Protein AF-A0A3A5M1K4-F1 (afdb_monomer)

Structure (mmCIF, N/CA/C/O backbone):
data_AF-A0A3A5M1K4-F1
#
_entry.id   AF-A0A3A5M1K4-F1
#
loop_
_atom_site.group_PDB
_atom_site.id
_atom_site.type_symbol
_atom_site.label_atom_id
_atom_site.label_alt_id
_atom_site.label_comp_id
_atom_site.label_asym_id
_atom_site.label_entity_id
_atom_site.label_seq_id
_atom_site.pdbx_PDB_ins_code
_atom_site.Cartn_x
_atom_site.Cartn_y
_atom_site.Cartn_z
_atom_site.occupancy
_atom_site.B_iso_or_equiv
_atom_site.auth_seq_id
_atom_site.auth_comp_id
_atom_site.auth_asym_id
_atom_site.auth_atom_id
_atom_site.pdbx_PDB_model_num
ATOM 1 N N . MET A 1 1 ? 0.370 -12.397 -12.668 1.00 77.69 1 MET A N 1
ATOM 2 C CA . MET A 1 1 ? 0.936 -12.828 -11.370 1.00 77.69 1 MET A CA 1
ATOM 3 C C . MET A 1 1 ? -0.162 -13.569 -10.627 1.00 77.69 1 MET A C 1
ATOM 5 O O . MET A 1 1 ? -1.28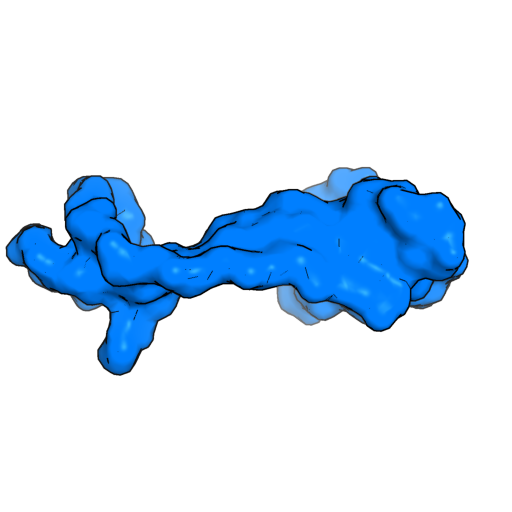9 -13.097 -10.688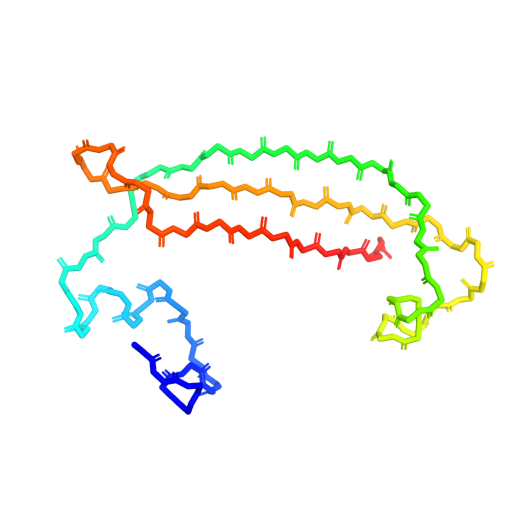 1.00 77.69 1 MET A O 1
ATOM 9 N N . THR A 1 2 ? 0.128 -14.724 -10.026 1.00 86.25 2 THR A N 1
ATOM 10 C CA . THR A 1 2 ? -0.860 -15.502 -9.254 1.00 86.25 2 THR A CA 1
ATOM 11 C C . THR A 1 2 ? -0.782 -15.151 -7.768 1.00 86.25 2 THR A C 1
ATOM 13 O O . THR A 1 2 ? 0.194 -14.532 -7.337 1.00 86.25 2 THR A O 1
ATOM 16 N N . VAL A 1 3 ? -1.797 -15.533 -6.990 1.00 86.50 3 VAL A N 1
ATOM 17 C CA . VAL A 1 3 ? -1.843 -15.284 -5.539 1.00 86.50 3 VAL A CA 1
ATOM 18 C C . VAL A 1 3 ? -0.724 -16.043 -4.820 1.00 86.50 3 VAL A C 1
ATOM 20 O O . VAL A 1 3 ? -0.026 -15.483 -3.980 1.00 86.50 3 VAL A O 1
ATOM 23 N N . GLU A 1 4 ? -0.476 -17.288 -5.216 1.00 90.44 4 GLU A N 1
ATOM 24 C CA . GLU A 1 4 ? 0.526 -18.175 -4.615 1.00 90.44 4 GLU A CA 1
ATOM 25 C C . GLU A 1 4 ? 1.941 -17.616 -4.774 1.00 90.44 4 GLU A C 1
ATOM 27 O O . GLU A 1 4 ? 2.777 -17.768 -3.889 1.00 90.44 4 GLU A O 1
ATOM 32 N N . ALA A 1 5 ? 2.210 -16.910 -5.877 1.00 87.69 5 ALA A N 1
ATOM 33 C CA . ALA A 1 5 ? 3.509 -16.292 -6.123 1.00 87.69 5 ALA A CA 1
ATOM 34 C C . ALA A 1 5 ? 3.844 -15.153 -5.140 1.00 87.69 5 ALA A C 1
ATOM 36 O O . ALA A 1 5 ? 5.004 -14.743 -5.087 1.00 87.69 5 ALA A O 1
ATOM 37 N N . LEU A 1 6 ? 2.847 -14.642 -4.409 1.00 91.31 6 LEU A N 1
ATOM 38 C CA . LEU A 1 6 ? 2.990 -13.604 -3.388 1.00 91.31 6 LEU A CA 1
ATOM 39 C C . LEU A 1 6 ? 2.867 -14.132 -1.955 1.00 91.31 6 LEU A C 1
ATOM 41 O O . LEU A 1 6 ? 3.109 -13.385 -1.008 1.00 91.31 6 LEU A O 1
ATOM 45 N N . HIS A 1 7 ? 2.509 -15.402 -1.777 1.00 93.81 7 HIS A N 1
ATOM 46 C CA . HIS A 1 7 ? 2.385 -15.983 -0.451 1.00 93.81 7 HIS A CA 1
ATOM 47 C C . HIS A 1 7 ? 3.761 -16.044 0.230 1.00 93.81 7 HIS A C 1
ATOM 49 O O . HIS A 1 7 ? 4.702 -16.621 -0.314 1.00 93.81 7 HIS A O 1
ATOM 55 N N . ASN A 1 8 ? 3.882 -15.431 1.413 1.00 93.00 8 ASN A N 1
ATOM 56 C CA . ASN A 1 8 ? 5.147 -15.277 2.144 1.00 93.00 8 ASN A CA 1
ATOM 57 C C . ASN A 1 8 ? 6.285 -14.654 1.311 1.00 93.00 8 ASN A C 1
ATOM 59 O O . ASN A 1 8 ? 7.454 -14.994 1.490 1.00 93.00 8 ASN A O 1
ATOM 63 N N . ALA A 1 9 ? 5.953 -13.736 0.399 1.00 93.50 9 ALA A N 1
ATOM 64 C CA . ALA A 1 9 ? 6.927 -13.087 -0.469 1.00 93.50 9 ALA A CA 1
ATOM 65 C C . ALA A 1 9 ? 6.761 -11.563 -0.495 1.00 93.50 9 ALA A C 1
ATOM 67 O O . ALA A 1 9 ? 5.664 -11.019 -0.384 1.00 93.50 9 ALA A O 1
ATOM 68 N N . SER A 1 10 ? 7.873 -10.856 -0.710 1.00 93.56 10 SER A N 1
ATOM 69 C CA . SER A 1 10 ? 7.843 -9.423 -1.001 1.00 93.56 10 SER A CA 1
ATOM 70 C C . SER A 1 10 ? 7.440 -9.195 -2.455 1.00 93.56 10 SER A C 1
ATOM 72 O O . SER A 1 10 ? 8.144 -9.632 -3.369 1.00 93.56 10 SER A O 1
ATOM 74 N N . LEU A 1 11 ? 6.366 -8.433 -2.682 1.00 93.19 11 LEU A N 1
ATOM 75 C CA . LEU A 1 11 ? 5.966 -8.011 -4.028 1.00 93.19 11 LEU A CA 1
ATOM 76 C C . LEU A 1 11 ? 7.122 -7.327 -4.776 1.00 93.19 11 LEU A C 1
ATOM 78 O O . LEU A 1 11 ? 7.376 -7.631 -5.938 1.00 93.19 11 LEU A O 1
ATOM 82 N N . HIS A 1 12 ? 7.865 -6.441 -4.107 1.00 93.69 12 HIS A N 1
ATOM 83 C CA . HIS A 1 12 ? 8.982 -5.718 -4.720 1.00 93.69 12 HIS A CA 1
ATOM 84 C C . HIS A 1 12 ? 10.107 -6.665 -5.157 1.00 93.69 12 HIS A C 1
ATOM 86 O O . HIS A 1 12 ? 10.692 -6.479 -6.225 1.00 93.69 12 HIS A O 1
ATOM 92 N N . ALA A 1 13 ? 10.403 -7.690 -4.351 1.00 94.19 13 ALA A N 1
ATOM 93 C CA . ALA A 1 13 ? 11.378 -8.710 -4.720 1.00 94.19 13 ALA A CA 1
ATOM 94 C C . ALA A 1 13 ? 10.897 -9.518 -5.931 1.00 94.19 13 ALA A C 1
ATOM 96 O O . ALA A 1 13 ? 11.638 -9.660 -6.900 1.00 94.19 13 ALA A O 1
ATOM 97 N N . VAL A 1 14 ? 9.630 -9.947 -5.933 1.00 94.56 14 VAL A N 1
ATOM 98 C CA . VAL A 1 14 ? 9.017 -10.683 -7.049 1.00 94.56 14 VAL A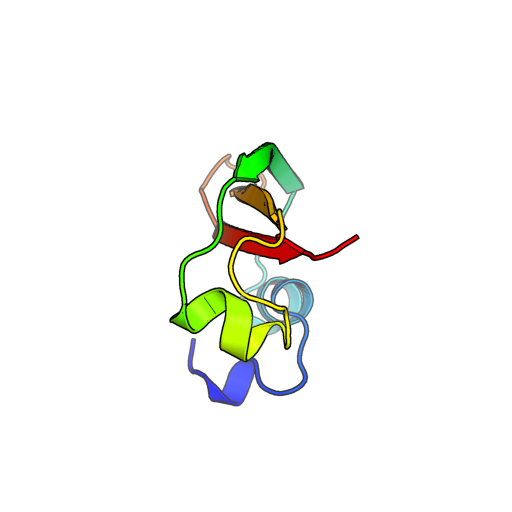 CA 1
ATOM 99 C C . VAL A 1 14 ? 9.071 -9.883 -8.355 1.00 94.56 14 VAL A C 1
ATOM 101 O O . VAL A 1 14 ? 9.463 -10.432 -9.387 1.00 94.56 14 VAL A O 1
ATOM 104 N N . LEU A 1 15 ? 8.736 -8.588 -8.321 1.00 94.00 15 LEU A N 1
ATOM 105 C CA . LEU A 1 15 ? 8.827 -7.697 -9.485 1.00 94.00 15 LEU A CA 1
ATOM 106 C C . LEU A 1 15 ? 10.258 -7.616 -10.034 1.00 94.00 15 LEU A C 1
ATOM 108 O O . LEU A 1 15 ? 10.470 -7.777 -11.239 1.00 94.00 15 LEU A O 1
ATOM 112 N N . ARG A 1 16 ? 11.248 -7.448 -9.156 1.00 94.50 16 ARG A N 1
ATOM 113 C CA . ARG A 1 16 ? 12.659 -7.355 -9.547 1.00 94.50 16 ARG A CA 1
ATOM 114 C C . ARG A 1 16 ? 13.201 -8.673 -10.099 1.00 94.50 16 ARG A C 1
ATOM 116 O O . ARG A 1 16 ? 13.888 -8.689 -11.119 1.00 94.50 16 ARG A O 1
ATOM 123 N N . GLU A 1 17 ? 12.925 -9.781 -9.427 1.00 95.06 17 GLU A N 1
ATOM 124 C CA . GLU A 1 17 ? 13.564 -11.070 -9.706 1.00 95.06 17 GLU A CA 1
ATOM 125 C C . GLU A 1 17 ? 12.910 -11.801 -10.872 1.00 95.06 17 GLU A C 1
ATOM 127 O O . GLU A 1 17 ? 13.618 -12.296 -11.749 1.00 95.06 17 GLU A O 1
ATOM 132 N N . LYS A 1 18 ? 11.573 -11.831 -10.917 1.00 93.56 18 LYS A N 1
ATOM 133 C CA . LYS A 1 18 ? 10.827 -12.582 -11.937 1.00 93.56 18 LYS A CA 1
ATOM 134 C C . LYS A 1 18 ? 10.481 -11.739 -13.157 1.00 93.56 18 LYS A C 1
ATOM 136 O O . LYS A 1 18 ? 10.476 -12.261 -14.265 1.00 93.56 18 LYS A O 1
ATOM 141 N N . PHE A 1 19 ? 10.205 -10.450 -12.964 1.00 92.31 19 PHE A N 1
ATOM 142 C CA . PHE A 1 19 ? 9.742 -9.572 -14.043 1.00 92.31 19 PHE A CA 1
ATOM 143 C C . PHE A 1 19 ? 10.797 -8.567 -14.509 1.00 92.31 19 PHE A C 1
ATOM 145 O O . PHE A 1 19 ? 10.565 -7.881 -15.499 1.00 92.31 19 PHE A O 1
ATOM 152 N 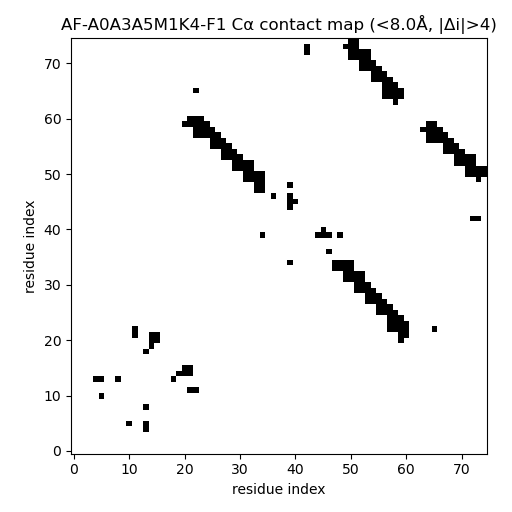N . ARG A 1 20 ? 11.958 -8.494 -13.837 1.00 95.12 20 ARG A N 1
ATOM 153 C CA . ARG A 1 20 ? 13.034 -7.528 -14.134 1.00 95.12 20 ARG A CA 1
ATOM 154 C C . ARG A 1 20 ? 12.541 -6.075 -14.137 1.00 95.12 20 ARG A C 1
ATOM 156 O O . ARG A 1 20 ? 13.069 -5.232 -14.854 1.00 95.12 20 ARG A O 1
ATOM 163 N N . VAL A 1 21 ? 11.534 -5.792 -13.311 1.00 94.56 21 VAL A N 1
ATOM 164 C CA . VAL A 1 21 ? 10.946 -4.463 -13.128 1.00 94.56 21 VAL A CA 1
ATOM 165 C C . VAL A 1 21 ? 11.356 -3.921 -11.766 1.00 94.56 21 VAL A C 1
ATOM 167 O O . VAL A 1 21 ? 11.261 -4.618 -10.756 1.00 94.56 21 VAL A O 1
ATOM 170 N N . GLN A 1 22 ? 11.778 -2.659 -11.728 1.00 95.62 22 GLN A N 1
ATOM 171 C CA . GLN A 1 22 ? 12.188 -1.984 -10.503 1.00 95.62 22 GLN A CA 1
ATOM 172 C C . GLN A 1 22 ? 11.261 -0.807 -10.195 1.00 95.62 22 GLN A C 1
ATOM 174 O O . GLN A 1 22 ? 10.961 0.003 -11.067 1.00 95.62 22 GLN A O 1
ATOM 179 N N . ILE A 1 23 ? 10.838 -0.698 -8.935 1.00 96.00 23 ILE A N 1
ATOM 180 C CA . ILE A 1 23 ? 10.182 0.506 -8.420 1.00 96.00 23 ILE A CA 1
ATOM 181 C C . ILE A 1 23 ? 11.267 1.548 -8.138 1.00 96.00 23 ILE A C 1
ATOM 183 O O . ILE A 1 23 ? 12.196 1.281 -7.377 1.00 96.00 23 ILE A O 1
ATOM 187 N N . ILE A 1 24 ? 11.141 2.727 -8.745 1.00 97.62 24 ILE A N 1
ATOM 188 C CA . ILE A 1 24 ? 12.096 3.836 -8.615 1.00 97.62 24 ILE A CA 1
ATOM 189 C C . ILE A 1 24 ? 11.589 4.887 -7.634 1.00 97.62 24 ILE A C 1
ATOM 191 O O . ILE A 1 24 ? 12.345 5.380 -6.802 1.00 97.62 24 ILE A O 1
ATOM 195 N N . TYR A 1 25 ? 10.302 5.219 -7.695 1.00 96.81 25 TYR A N 1
ATOM 196 C CA . TYR A 1 25 ? 9.692 6.172 -6.776 1.00 96.81 25 TYR A CA 1
ATOM 197 C C . TYR A 1 25 ? 8.218 5.850 -6.553 1.00 96.81 25 TYR A C 1
ATOM 199 O O . TYR A 1 25 ? 7.618 5.028 -7.246 1.00 96.81 25 TYR A O 1
ATOM 207 N N . GLY A 1 26 ? 7.618 6.514 -5.569 1.00 96.19 26 GLY A N 1
ATOM 208 C CA . GLY A 1 26 ? 6.191 6.401 -5.314 1.00 96.19 26 GLY A CA 1
ATOM 209 C C . GLY A 1 26 ? 5.610 7.694 -4.770 1.00 96.19 26 GLY A C 1
ATOM 210 O O . GLY A 1 26 ? 6.298 8.459 -4.096 1.00 96.19 26 GLY A O 1
ATOM 211 N N . LYS A 1 27 ? 4.330 7.921 -5.055 1.00 97.38 27 LYS A N 1
ATOM 212 C CA . LYS A 1 27 ? 3.538 9.010 -4.471 1.00 97.38 27 LYS A CA 1
ATOM 213 C C . LYS A 1 27 ? 2.655 8.422 -3.382 1.00 97.38 27 LYS A C 1
ATOM 215 O O . LYS A 1 27 ? 2.003 7.405 -3.618 1.00 97.38 27 LYS A O 1
ATOM 220 N N . ARG A 1 28 ? 2.661 9.035 -2.198 1.00 97.25 28 ARG A N 1
ATOM 221 C CA . ARG A 1 28 ? 1.957 8.537 -1.011 1.00 97.25 28 ARG A CA 1
ATOM 222 C C . ARG A 1 2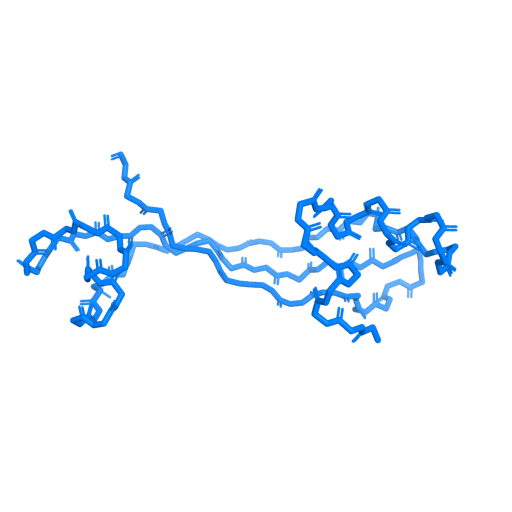8 ? 1.088 9.628 -0.413 1.00 97.25 28 ARG A C 1
ATOM 224 O O . ARG A 1 28 ? 1.438 10.802 -0.464 1.00 97.25 28 ARG A O 1
ATOM 231 N N . GLN A 1 29 ? -0.027 9.207 0.157 1.00 96.94 29 GLN A N 1
ATOM 232 C CA . GLN A 1 29 ? -0.947 10.046 0.905 1.00 96.94 29 GLN A CA 1
ATOM 233 C C . GLN A 1 29 ? -1.322 9.334 2.200 1.00 96.94 29 GLN A C 1
ATOM 235 O O . GLN A 1 29 ? -1.541 8.122 2.202 1.00 96.94 29 GLN A O 1
ATOM 240 N N . ILE A 1 30 ? -1.396 10.101 3.282 1.00 95.69 30 ILE A N 1
ATOM 241 C CA . ILE A 1 30 ? -1.777 9.620 4.608 1.00 95.69 30 ILE A CA 1
ATOM 242 C C . ILE A 1 30 ? -3.049 10.354 5.008 1.00 95.69 30 ILE A C 1
ATOM 244 O O . ILE A 1 30 ? -3.126 11.575 4.875 1.00 95.69 30 ILE A O 1
ATOM 248 N N . ARG A 1 31 ? -4.052 9.610 5.473 1.00 93.69 31 ARG A N 1
ATOM 249 C CA . ARG A 1 31 ? -5.308 10.166 5.985 1.00 93.69 31 ARG A CA 1
ATOM 250 C C . ARG A 1 31 ? -5.740 9.414 7.235 1.00 93.69 31 ARG A C 1
ATOM 252 O O . ARG A 1 31 ? -5.695 8.189 7.245 1.00 93.69 31 ARG A O 1
ATOM 259 N N . ALA A 1 32 ? -6.217 10.133 8.244 1.00 92.12 32 ALA A N 1
ATOM 260 C CA . ALA A 1 32 ? -7.044 9.533 9.283 1.00 92.12 32 ALA A CA 1
ATOM 261 C C . ALA A 1 32 ? -8.458 9.367 8.718 1.00 92.12 32 ALA A C 1
ATOM 263 O O . ALA A 1 32 ? -9.029 10.329 8.200 1.00 92.12 32 ALA A O 1
ATOM 264 N N . VAL A 1 33 ? -8.996 8.151 8.756 1.00 89.12 33 VAL A N 1
ATOM 265 C CA . VAL A 1 33 ? -10.338 7.857 8.244 1.00 89.12 33 VAL A CA 1
ATOM 266 C C . VAL A 1 33 ? -11.128 7.059 9.279 1.00 89.12 33 VAL A C 1
ATOM 268 O O . VAL A 1 33 ? -10.531 6.268 10.014 1.00 89.12 33 VAL A O 1
ATOM 271 N N . PRO A 1 34 ? -12.459 7.233 9.353 1.00 84.88 34 PRO A N 1
ATOM 272 C CA . PRO A 1 34 ? -13.293 6.265 10.046 1.00 84.88 34 PRO A CA 1
ATOM 273 C C . PRO A 1 34 ? -13.157 4.905 9.351 1.00 84.88 34 PRO A C 1
ATOM 275 O O . PRO A 1 34 ? -13.051 4.834 8.123 1.00 84.88 34 PRO A O 1
ATOM 278 N N . SER A 1 35 ? -13.141 3.832 10.135 1.00 84.38 35 SER A N 1
ATOM 279 C CA . SER A 1 35 ? -13.087 2.474 9.599 1.00 84.38 35 SER A CA 1
ATOM 280 C C . SER A 1 35 ? -14.487 1.868 9.503 1.00 84.38 35 SER A C 1
ATOM 282 O O . SER A 1 35 ? -15.333 2.100 10.366 1.00 84.38 35 SER A O 1
ATOM 284 N N . ASP A 1 36 ? -14.721 1.064 8.466 1.00 87.25 36 ASP A N 1
ATOM 285 C CA . ASP A 1 36 ? -15.914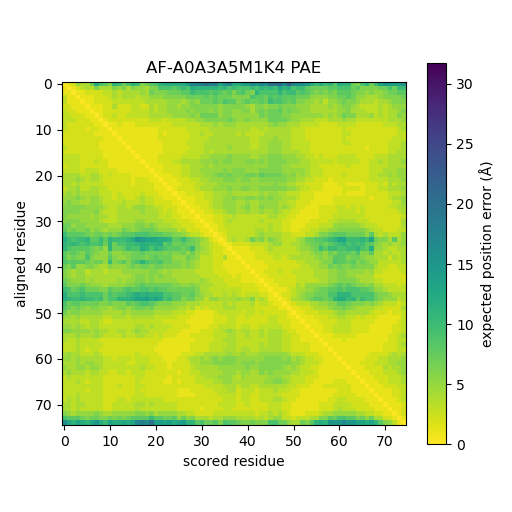 0.223 8.356 1.00 87.25 36 ASP A CA 1
ATOM 286 C C . ASP A 1 36 ? -15.797 -1.043 9.228 1.00 87.25 36 ASP A C 1
ATOM 288 O O . ASP A 1 36 ? -14.721 -1.375 9.737 1.00 87.25 36 ASP A O 1
ATOM 292 N N . ARG A 1 37 ? -16.925 -1.741 9.420 1.00 84.94 37 ARG A N 1
ATOM 293 C CA . ARG A 1 37 ? -17.025 -2.909 10.307 1.00 84.94 37 ARG A CA 1
ATOM 294 C C . ARG A 1 37 ? -16.108 -4.056 9.878 1.00 84.94 37 ARG A C 1
ATOM 296 O O . ARG A 1 37 ? -15.454 -4.648 10.733 1.00 84.94 37 ARG A O 1
ATOM 303 N N . ASP A 1 38 ? -16.045 -4.346 8.581 1.00 88.38 38 ASP A N 1
ATOM 304 C CA . ASP A 1 38 ? -15.260 -5.463 8.046 1.00 88.38 38 ASP A CA 1
ATOM 305 C C . ASP A 1 38 ? -13.766 -5.229 8.282 1.00 88.38 38 ASP A C 1
ATOM 307 O O . ASP A 1 38 ? -13.034 -6.121 8.717 1.00 88.38 38 ASP A O 1
ATOM 311 N N . ARG A 1 39 ? -13.314 -3.992 8.071 1.00 88.19 39 ARG A N 1
ATOM 312 C CA . ARG A 1 39 ? -11.931 -3.596 8.304 1.00 88.19 39 ARG A CA 1
ATOM 313 C C . ARG A 1 39 ? -11.569 -3.547 9.784 1.00 88.19 39 ARG A C 1
ATOM 315 O O . ARG A 1 39 ? -10.469 -3.966 10.136 1.00 88.19 39 ARG A O 1
ATOM 322 N N . LEU A 1 40 ? -12.475 -3.093 10.649 1.00 87.62 40 LEU A N 1
ATOM 323 C CA . LEU A 1 40 ? -12.265 -3.144 12.100 1.00 87.62 40 LEU A CA 1
ATOM 324 C C . LEU A 1 40 ? -12.117 -4.588 12.586 1.00 87.62 40 LEU A C 1
ATOM 326 O O . LEU A 1 40 ? -11.221 -4.869 13.374 1.00 87.62 40 LEU A O 1
ATOM 330 N N . GLN A 1 41 ? -12.908 -5.523 12.053 1.00 90.69 41 GLN A N 1
ATOM 331 C CA . GLN A 1 41 ? -12.778 -6.941 12.383 1.00 90.69 41 GLN A CA 1
ATOM 332 C C . GLN A 1 41 ? -11.433 -7.523 11.920 1.00 90.69 41 GLN A C 1
ATOM 334 O O . GLN A 1 41 ? -10.783 -8.237 12.681 1.00 90.69 41 GLN A O 1
ATOM 339 N N . GLN A 1 42 ? -10.985 -7.204 10.701 1.00 92.31 42 GLN A N 1
ATOM 340 C CA . GLN A 1 42 ? -9.681 -7.654 10.190 1.00 92.31 42 GLN A CA 1
ATOM 341 C C . GLN A 1 42 ? -8.505 -7.102 11.004 1.00 92.31 42 GLN A C 1
ATOM 343 O O . GLN A 1 42 ? -7.502 -7.789 11.185 1.00 92.31 42 GLN A O 1
ATOM 348 N N . LEU A 1 43 ? -8.637 -5.868 11.494 1.00 91.00 43 LEU A N 1
ATOM 349 C CA . LEU A 1 43 ? -7.639 -5.205 12.331 1.00 91.00 43 LEU A CA 1
ATOM 350 C C . LEU A 1 43 ? -7.798 -5.519 13.827 1.00 91.00 43 LEU A C 1
ATOM 352 O O . LEU A 1 43 ? -6.961 -5.081 14.608 1.00 91.00 43 LEU A O 1
ATOM 356 N N . GLN A 1 44 ? -8.826 -6.285 14.214 1.00 92.88 44 GLN A N 1
ATOM 357 C CA . GLN A 1 44 ? -9.153 -6.632 15.603 1.00 92.88 44 GLN A CA 1
ATOM 358 C C . GLN A 1 44 ? -9.355 -5.395 16.494 1.00 92.88 44 GLN A C 1
ATOM 360 O O . GLN A 1 44 ? -8.810 -5.297 17.590 1.00 92.88 44 GLN A O 1
ATOM 365 N N . LEU A 1 45 ? -10.143 -4.440 16.000 1.00 91.06 45 LEU A N 1
ATOM 366 C CA . LEU A 1 45 ? -10.429 -3.170 16.658 1.00 91.06 45 LEU A CA 1
ATOM 367 C C . LEU A 1 45 ? -11.903 -3.033 17.027 1.00 91.06 45 LEU A C 1
ATOM 369 O O . LEU A 1 45 ? -12.788 -3.549 16.339 1.00 91.06 45 LEU A O 1
ATOM 373 N N . ASP A 1 46 ? -12.155 -2.242 18.065 1.00 88.50 46 ASP A N 1
ATOM 374 C CA . ASP A 1 46 ? -13.503 -1.858 18.467 1.00 88.50 46 ASP A CA 1
ATOM 375 C C . ASP A 1 46 ? -14.193 -0.944 17.444 1.00 88.50 46 ASP A C 1
ATOM 377 O O . ASP A 1 46 ? -13.569 -0.229 16.650 1.00 88.50 46 ASP A O 1
ATOM 381 N N . ALA A 1 47 ? -15.527 -0.946 17.487 1.00 85.31 47 ALA A N 1
ATOM 382 C CA . ALA A 1 47 ? -16.359 -0.067 16.677 1.00 85.31 47 ALA A CA 1
ATOM 383 C C . ALA A 1 47 ? -16.006 1.412 16.913 1.00 85.31 47 ALA A C 1
ATOM 385 O O . ALA A 1 47 ? -16.020 1.892 18.042 1.00 85.31 47 ALA A O 1
ATOM 386 N N . GLY A 1 48 ? -15.746 2.148 15.829 1.00 83.44 48 GLY A N 1
ATOM 387 C CA . GLY A 1 48 ? -15.433 3.579 15.891 1.00 83.44 48 GLY A CA 1
ATOM 388 C C . GLY A 1 48 ? -13.956 3.909 16.127 1.00 83.44 48 GLY A C 1
ATOM 389 O O . GLY A 1 48 ? -13.613 5.091 16.111 1.00 83.44 48 GLY A O 1
ATOM 390 N N . SER A 1 49 ? -13.078 2.910 16.277 1.00 87.94 49 SER A N 1
ATOM 391 C CA . SER A 1 49 ? -11.635 3.144 16.375 1.00 87.94 49 SER A CA 1
ATOM 392 C C . SER A 1 49 ? -11.097 3.850 15.120 1.00 87.94 49 SER A C 1
ATOM 394 O O . SER A 1 49 ? -11.380 3.414 13.995 1.00 87.94 49 SER A O 1
ATOM 396 N N . PRO A 1 50 ? -10.330 4.946 15.273 1.00 87.06 50 PRO A N 1
ATOM 397 C CA . PRO A 1 50 ? -9.724 5.629 14.141 1.00 87.06 50 PRO A CA 1
ATOM 398 C C . PRO A 1 50 ? -8.630 4.759 13.521 1.00 87.06 50 PRO A C 1
ATOM 400 O O . PRO A 1 50 ? -7.878 4.083 14.220 1.00 87.06 50 PRO A O 1
ATOM 403 N N . VAL A 1 51 ? -8.502 4.818 12.196 1.00 92.75 51 VAL A N 1
ATOM 404 C CA . VAL A 1 51 ? -7.434 4.122 11.469 1.00 92.75 51 VAL A CA 1
ATOM 405 C C . VAL A 1 51 ? -6.685 5.086 10.563 1.00 92.75 51 VAL A C 1
ATOM 407 O O . VAL A 1 51 ? -7.244 6.043 10.015 1.00 92.75 51 VAL A O 1
ATOM 410 N N . VAL A 1 52 ? -5.397 4.812 10.379 1.00 93.94 52 VAL A N 1
ATOM 411 C CA . VAL A 1 52 ? -4.551 5.532 9.433 1.00 93.94 52 VAL A CA 1
ATOM 412 C C . VAL A 1 52 ? -4.573 4.794 8.104 1.00 93.94 52 VAL A C 1
ATOM 414 O O . VAL A 1 52 ? -4.120 3.656 8.002 1.00 93.94 52 VAL A O 1
ATOM 417 N N . LEU A 1 53 ? -5.074 5.459 7.068 1.00 94.06 53 LEU A N 1
ATOM 418 C CA . LEU A 1 53 ? -5.016 4.997 5.691 1.00 94.06 53 LEU A CA 1
ATOM 419 C C . LEU A 1 53 ? -3.775 5.571 5.005 1.00 94.06 53 LEU A C 1
ATOM 421 O O . LEU A 1 53 ? -3.698 6.772 4.731 1.00 94.06 53 LEU A O 1
ATOM 425 N N . LEU A 1 54 ? -2.838 4.686 4.676 1.00 96.06 54 LEU A N 1
ATOM 426 C CA . LEU A 1 54 ? -1.721 4.954 3.783 1.00 96.06 54 LEU A CA 1
ATOM 427 C C . LEU A 1 54 ? -2.074 4.451 2.379 1.00 96.06 54 LEU A C 1
ATOM 429 O O . LEU A 1 54 ? -2.149 3.250 2.137 1.00 96.06 54 LEU A O 1
ATOM 433 N N . GLY A 1 55 ? -2.280 5.373 1.444 1.00 96.81 55 GLY A N 1
ATOM 434 C CA . GLY A 1 55 ? -2.503 5.052 0.035 1.00 96.81 55 GLY A CA 1
ATOM 435 C C . GLY A 1 55 ? -1.326 5.484 -0.827 1.00 96.81 55 GLY A C 1
ATOM 436 O O . GLY A 1 55 ? -0.671 6.4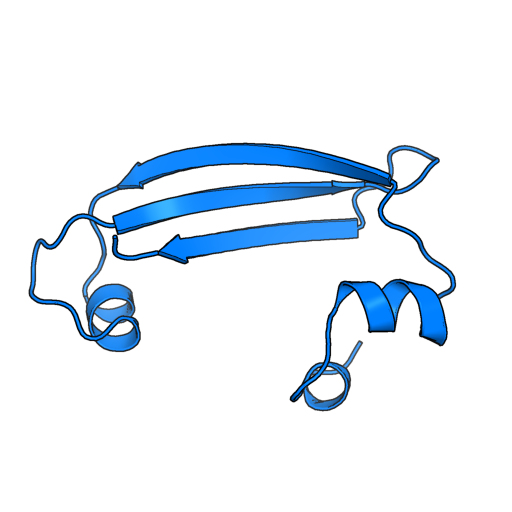88 -0.529 1.00 96.81 55 GLY A O 1
ATOM 437 N N . GLY A 1 56 ? -1.079 4.787 -1.933 1.00 97.56 56 GLY A N 1
ATOM 438 C CA . GLY A 1 56 ? -0.014 5.203 -2.834 1.00 97.56 56 GLY A CA 1
ATOM 439 C C . GLY A 1 56 ? 0.006 4.531 -4.194 1.00 97.56 56 GLY A C 1
ATOM 440 O O . GLY A 1 56 ? -0.764 3.621 -4.500 1.00 97.56 56 GLY A O 1
ATOM 441 N N . THR A 1 57 ? 0.903 5.035 -5.034 1.00 98.19 57 THR A N 1
ATOM 442 C CA . THR A 1 57 ? 1.219 4.469 -6.345 1.00 98.19 57 THR A CA 1
ATOM 443 C C . THR A 1 57 ? 2.728 4.421 -6.525 1.00 98.19 57 THR A C 1
ATOM 445 O O . THR A 1 57 ? 3.402 5.427 -6.283 1.00 98.19 57 THR A O 1
ATOM 448 N N . SER A 1 58 ? 3.238 3.272 -6.960 1.00 97.44 58 SER A N 1
ATOM 449 C CA . SER A 1 58 ? 4.658 3.019 -7.226 1.00 97.44 58 SER A CA 1
ATOM 450 C C . SER A 1 58 ? 4.924 3.040 -8.736 1.00 97.44 58 SER A C 1
ATOM 452 O O . SER A 1 58 ? 4.086 2.583 -9.518 1.00 97.44 58 SER A O 1
ATOM 454 N N . PHE A 1 59 ? 6.076 3.569 -9.152 1.00 97.62 59 PHE A N 1
ATOM 455 C CA . PHE A 1 59 ? 6.424 3.809 -10.557 1.00 97.62 59 PHE A CA 1
ATOM 456 C C . PHE A 1 59 ? 7.804 3.245 -10.922 1.00 97.62 59 PHE A C 1
ATOM 458 O O . PHE A 1 59 ? 8.689 3.183 -10.066 1.00 97.62 59 PHE A O 1
ATOM 465 N N . ASP A 1 60 ? 7.988 2.866 -12.189 1.00 96.38 60 ASP A N 1
ATOM 466 C CA . ASP A 1 60 ? 9.286 2.467 -12.759 1.00 96.38 60 ASP A CA 1
ATOM 467 C C . ASP A 1 60 ? 10.121 3.665 -13.258 1.00 96.38 60 ASP A C 1
ATOM 469 O O . ASP A 1 60 ? 9.725 4.826 -13.111 1.00 96.38 60 ASP A O 1
ATOM 473 N N . GLN A 1 61 ? 11.282 3.390 -13.873 1.00 95.38 61 GLN A N 1
ATOM 474 C CA . GLN A 1 61 ? 12.165 4.432 -14.417 1.00 95.38 61 GLN A CA 1
ATOM 475 C C . GLN A 1 61 ? 11.552 5.246 -15.563 1.00 95.38 61 GLN A C 1
ATOM 477 O O . GLN A 1 61 ? 11.988 6.365 -15.817 1.00 95.38 61 GLN A O 1
ATOM 482 N N . ASN A 1 62 ? 10.537 4.707 -16.238 1.00 96.00 62 ASN A N 1
ATOM 483 C CA . ASN A 1 62 ? 9.836 5.370 -17.334 1.00 96.00 62 ASN A CA 1
ATOM 484 C C . ASN A 1 62 ? 8.588 6.120 -16.837 1.00 96.00 62 ASN A C 1
ATOM 486 O O . ASN A 1 62 ? 7.816 6.642 -17.639 1.00 96.00 62 ASN A O 1
ATOM 490 N N . GLY A 1 63 ? 8.346 6.149 -15.520 1.00 96.00 63 GLY A N 1
ATOM 491 C CA . GLY A 1 63 ? 7.151 6.745 -14.931 1.00 96.00 63 GLY A CA 1
ATOM 492 C C . GLY A 1 63 ? 5.879 5.922 -15.148 1.00 96.00 63 GLY A C 1
ATOM 493 O O . GLY A 1 63 ? 4.774 6.435 -14.955 1.00 96.00 63 GLY A O 1
ATOM 494 N N . ARG A 1 64 ? 5.990 4.644 -15.525 1.00 95.81 64 ARG A N 1
ATOM 495 C CA . ARG A 1 64 ? 4.839 3.746 -15.631 1.00 95.81 64 ARG A CA 1
ATOM 496 C C . ARG A 1 64 ? 4.421 3.280 -14.241 1.00 95.81 64 ARG A C 1
ATOM 498 O O . ARG A 1 64 ? 5.249 2.894 -13.422 1.00 95.81 64 ARG A O 1
ATOM 505 N N . ARG A 1 65 ? 3.110 3.276 -13.987 1.00 96.12 65 ARG A N 1
ATOM 506 C CA . ARG A 1 65 ? 2.522 2.748 -12.746 1.00 96.12 65 ARG A CA 1
ATOM 507 C C . ARG A 1 65 ? 2.728 1.236 -12.655 1.00 96.12 65 ARG A C 1
ATOM 509 O O . ARG A 1 65 ? 2.368 0.516 -13.586 1.00 96.12 65 ARG A O 1
ATOM 516 N N . LEU A 1 66 ? 3.261 0.781 -11.527 1.00 95.12 66 LEU A N 1
ATOM 517 C CA . LEU A 1 66 ? 3.524 -0.630 -11.232 1.00 95.12 66 LEU A CA 1
ATOM 518 C C . LEU A 1 66 ? 2.584 -1.200 -10.171 1.00 95.12 66 LEU A C 1
ATOM 520 O O . LEU A 1 66 ? 2.188 -2.357 -10.255 1.00 95.12 66 LEU A O 1
ATOM 524 N N . GLU A 1 67 ? 2.220 -0.386 -9.188 1.00 95.19 67 GLU A N 1
ATOM 525 C CA . GLU A 1 67 ? 1.400 -0.790 -8.051 1.00 95.19 67 GLU A CA 1
ATOM 526 C C . GLU A 1 67 ? 0.516 0.382 -7.637 1.00 95.19 67 GLU A C 1
ATOM 528 O O . GLU A 1 67 ? 0.968 1.528 -7.627 1.00 95.19 67 GLU A O 1
ATOM 533 N N . VAL A 1 68 ? -0.728 0.083 -7.267 1.00 96.44 68 VAL A N 1
ATOM 534 C CA . VAL A 1 68 ? -1.613 0.984 -6.529 1.00 96.44 68 VAL A CA 1
ATOM 535 C C . VAL A 1 68 ? -2.030 0.244 -5.270 1.00 96.44 68 VAL A C 1
ATOM 537 O O . VAL A 1 68 ? -2.575 -0.853 -5.365 1.00 96.44 68 VAL A O 1
ATOM 540 N N . PHE A 1 69 ? -1.764 0.828 -4.106 1.00 95.50 69 PHE A N 1
ATOM 541 C CA . PHE A 1 69 ? -2.004 0.166 -2.831 1.00 95.50 69 PHE A CA 1
ATOM 542 C C . PHE A 1 69 ? -2.777 1.056 -1.866 1.00 95.50 69 PHE A C 1
ATOM 544 O O . PHE A 1 69 ? -2.830 2.286 -1.982 1.00 95.50 69 PHE A O 1
ATOM 551 N N . SER A 1 70 ? -3.392 0.401 -0.893 1.00 95.56 70 SER A N 1
ATOM 552 C CA . SER A 1 70 ? -3.978 1.026 0.279 1.00 95.56 70 SER A CA 1
ATOM 553 C C . SER A 1 70 ? -3.752 0.099 1.460 1.00 95.56 70 SER A C 1
ATOM 555 O O . SER A 1 70 ? -4.079 -1.085 1.387 1.00 95.56 70 SER A O 1
ATOM 557 N N . THR A 1 71 ? -3.184 0.642 2.526 1.00 94.38 71 THR A N 1
ATOM 558 C CA . THR A 1 71 ? -2.918 -0.078 3.766 1.00 94.38 71 THR A CA 1
ATOM 559 C C . THR A 1 71 ? -3.558 0.690 4.906 1.00 94.38 71 THR A C 1
ATOM 561 O O . THR A 1 71 ? -3.487 1.919 4.956 1.00 94.38 71 THR A O 1
ATOM 564 N N . TRP A 1 72 ? -4.198 -0.040 5.810 1.00 93.75 72 TRP A N 1
ATOM 565 C CA . TRP A 1 72 ? -4.811 0.519 7.001 1.00 93.75 72 TRP A CA 1
ATOM 566 C C . TRP A 1 72 ? -4.022 0.048 8.205 1.00 93.75 72 TRP A C 1
ATOM 568 O O . TRP A 1 72 ? -3.774 -1.147 8.357 1.00 93.75 72 TRP A O 1
ATOM 578 N N . HIS A 1 73 ? -3.615 1.003 9.025 1.00 91.56 73 HIS A N 1
ATOM 579 C CA . HIS A 1 73 ? -2.848 0.765 10.231 1.00 91.56 73 HIS A CA 1
ATOM 580 C C . HIS A 1 73 ? -3.629 1.296 11.425 1.00 91.56 73 HIS A C 1
ATOM 582 O O . HIS A 1 73 ? -4.190 2.396 11.370 1.00 91.56 73 HIS A O 1
ATOM 588 N N . HIS A 1 74 ? -3.645 0.514 12.498 1.00 85.81 74 HIS A N 1
ATOM 589 C CA . HIS A 1 74 ? -3.914 1.047 13.822 1.00 85.81 74 HIS A CA 1
ATOM 590 C C . HIS A 1 74 ? -2.588 1.534 14.428 1.00 85.81 74 HIS A C 1
ATOM 592 O O . HIS A 1 74 ? -1.578 0.856 14.209 1.00 85.81 74 HIS A O 1
ATOM 598 N N . PRO A 1 75 ? -2.560 2.687 15.117 1.00 71.38 75 PRO A N 1
ATOM 599 C CA . PRO A 1 75 ? -1.389 3.141 15.866 1.00 71.38 75 PRO A CA 1
ATOM 600 C C . PRO A 1 75 ? -0.966 2.180 16.982 1.00 71.38 75 PRO A C 1
ATOM 60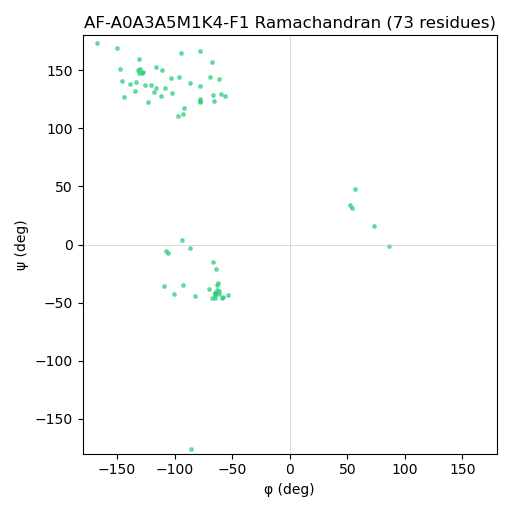2 O O . PRO A 1 75 ? -1.837 1.434 17.494 1.00 71.38 75 PRO A O 1
#

Organism: NCBI:txid1258888

Foldseek 3Di:
DDPVLPVVHDPQCCCCPVVVFHFDDKDKDKDWDFDDPVVCVVQVHDHRQIKIKIWMWTATPVRDTDDT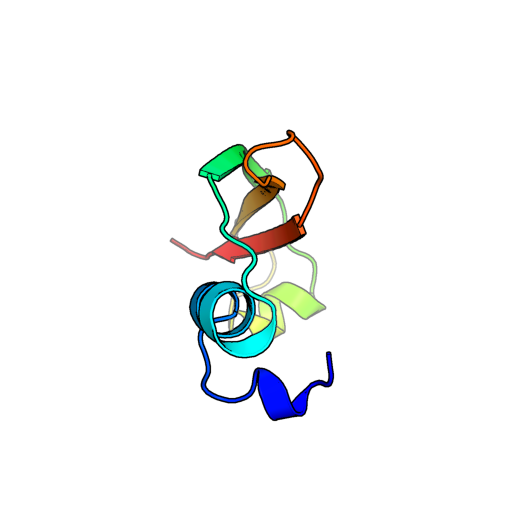DIDIDDD

Sequence (75 aa):
MTVEALHNASLHAVLREKFRVQIIYGKRQIRAVPSDRDRLQQLQLDAGSPVVLLGGTSFDQNGRRLEVFSTWHHP

InterPro domains:
  IPR011663 UbiC transcription regulator-associated [PF07702] (4-74)
  IPR028978 Chorismate pyruvate-lyase/UbiC transcription regulator-associated domain superfamily [G3DSA:3.40.1410.10] (1-75)
  IPR028978 Chorismate pyruvate-lyase/UbiC transcription regulator-associated domain superfamily [SSF64288] (3-75)

Mean predicted aligned error: 3.89 Å

pLDDT: mean 92.31, std 4.85, range [71.38, 98.19]

Solvent-accessible surface area (backbone atoms only — not comparable to full-atom values): 4631 Å² total; per-residue (Å²): 137,62,73,74,79,45,60,99,47,58,64,70,54,46,36,39,72,78,66,71,42,59,80,70,50,67,54,76,49,79,42,82,41,84,55,55,72,71,58,24,57,76,68,73,48,63,92,81,50,72,29,41,38,44,35,38,39,33,18,30,90,85,67,47,80,75,47,77,52,74,46,78,42,72,133

Nearest PDB structures (foldseek):
  3cnv-assembly1_D  TM=8.563E-01  e=3.217E-04  Bordetella bronchiseptica RB50
  2ikk-assembly1_B  TM=9.410E-01  e=1.566E-03  Bacillus subtilis
  3cnv-assembly1_B  TM=8.586E-01  e=4.635E-04  Bordetella bronchiseptica RB50
  3cnv-assembly1_A  TM=8.577E-01  e=6.678E-04  Bordetella bronchiseptica RB50
  2ikk-assembly1_A  TM=9.228E-01  e=1.305E-03  Bacillus subtilis

Radius of gyration: 15.25 Å; Cα contacts (8 Å, |Δi|>4): 112; chains: 1; bounding box: 31×28×36 Å

Secondary structure (DSSP, 8-state):
--SGGGTTS-HHHHHHHHH-----EEEEEEEEEEPPHHHHHHHT--TT-EEEEEEEEEE-TT--EEEEEEEEE--